Protein AF-A0A5C2FJU0-F1 (afdb_monomer_lite)

pLDDT: mean 89.91, std 10.6, range [38.53, 97.12]

Foldseek 3Di:
DDLVLLLLLLVQQLCCVVPVVVRHDDDVVSLVVSLVVLVVDDLVVNVVSLVVSLCVQAVDPVNVVVVGHPVVSVSSVVVCVVSVSHDPPPDD

Structure (mmCIF, N/CA/C/O backbone):
data_AF-A0A5C2FJU0-F1
#
_entry.id   AF-A0A5C2FJU0-F1
#
loop_
_atom_site.group_PDB
_atom_site.id
_atom_site.type_symbol
_atom_site.label_atom_id
_atom_site.label_alt_id
_atom_site.label_comp_id
_atom_site.label_asym_id
_atom_site.label_entity_id
_atom_site.label_seq_id
_atom_site.pdbx_PDB_ins_code
_atom_site.Cartn_x
_atom_site.Cartn_y
_atom_site.Cartn_z
_atom_site.occupancy
_atom_site.B_iso_or_equiv
_atom_site.auth_seq_id
_atom_site.auth_comp_id
_atom_site.auth_asym_id
_atom_site.auth_atom_id
_atom_site.pdbx_PDB_model_num
ATOM 1 N N . MET A 1 1 ? -15.507 2.808 -5.596 1.00 87.25 1 MET A N 1
ATOM 2 C CA . MET A 1 1 ? -14.279 2.007 -5.649 1.00 87.25 1 MET A CA 1
ATOM 3 C C . MET A 1 1 ? -14.450 0.837 -4.702 1.00 87.25 1 MET A C 1
ATOM 5 O O . MET A 1 1 ? -14.870 1.060 -3.568 1.00 87.25 1 MET A O 1
ATOM 9 N N . ASN A 1 2 ? -14.255 -0.384 -5.183 1.00 92.19 2 ASN A N 1
ATOM 10 C CA . ASN A 1 2 ? -14.217 -1.589 -4.353 1.00 92.19 2 ASN A CA 1
ATOM 11 C C . ASN A 1 2 ? -12.771 -1.899 -3.905 1.00 92.19 2 ASN A C 1
ATOM 13 O O . ASN A 1 2 ? -11.861 -1.116 -4.170 1.00 92.19 2 ASN A O 1
ATOM 17 N N . TYR A 1 3 ? -12.577 -3.015 -3.194 1.00 92.62 3 TYR A N 1
ATOM 18 C CA . TYR A 1 3 ? -11.263 -3.423 -2.689 1.00 92.62 3 TYR A CA 1
ATOM 19 C C . TYR A 1 3 ? -10.224 -3.595 -3.807 1.00 92.62 3 TYR A C 1
ATOM 21 O O . TYR A 1 3 ? -9.155 -2.995 -3.726 1.00 92.62 3 TYR A O 1
ATOM 29 N N . ASP A 1 4 ? -10.547 -4.377 -4.840 1.00 94.38 4 ASP A N 1
ATOM 30 C CA . ASP A 1 4 ? -9.613 -4.711 -5.921 1.00 94.38 4 ASP A CA 1
ATOM 31 C C . ASP A 1 4 ? -9.254 -3.464 -6.738 1.00 94.38 4 ASP A C 1
ATOM 33 O O . ASP A 1 4 ? -8.083 -3.192 -6.981 1.00 94.38 4 ASP A O 1
ATOM 37 N N . GLU A 1 5 ? -10.248 -2.629 -7.060 1.00 94.31 5 GLU A N 1
ATOM 38 C CA . GLU A 1 5 ? 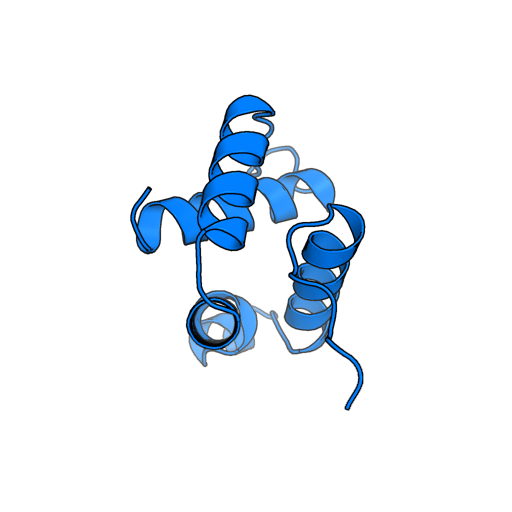-10.033 -1.358 -7.761 1.00 94.31 5 GLU A CA 1
ATOM 39 C C . GLU A 1 5 ? -9.116 -0.412 -6.973 1.00 94.31 5 GLU A C 1
ATOM 41 O O . GLU A 1 5 ? -8.282 0.273 -7.562 1.00 94.31 5 GLU A O 1
ATOM 46 N N . ALA A 1 6 ? -9.274 -0.352 -5.645 1.00 93.44 6 ALA A N 1
ATOM 47 C CA . ALA A 1 6 ? -8.429 0.474 -4.791 1.00 93.44 6 ALA A CA 1
ATOM 48 C C . ALA A 1 6 ? -7.009 -0.085 -4.692 1.00 93.44 6 ALA A C 1
ATOM 50 O O . ALA A 1 6 ? -6.055 0.684 -4.784 1.00 93.44 6 ALA A O 1
ATOM 51 N N . ARG A 1 7 ? -6.862 -1.405 -4.533 1.00 95.44 7 ARG A N 1
ATOM 52 C CA . ARG A 1 7 ? -5.558 -2.077 -4.503 1.00 95.44 7 ARG A CA 1
ATOM 53 C C . ARG A 1 7 ? -4.782 -1.809 -5.791 1.00 95.44 7 ARG A C 1
ATOM 55 O O . ARG A 1 7 ? -3.684 -1.268 -5.716 1.00 95.44 7 ARG A O 1
ATOM 62 N N . ASP A 1 8 ? -5.376 -2.116 -6.941 1.00 94.56 8 ASP A N 1
ATOM 63 C CA . ASP A 1 8 ? -4.716 -2.000 -8.246 1.00 94.56 8 ASP A CA 1
ATOM 64 C C . ASP A 1 8 ? -4.362 -0.537 -8.561 1.00 94.56 8 ASP A C 1
ATOM 66 O O . ASP A 1 8 ? -3.295 -0.233 -9.099 1.00 94.56 8 ASP A O 1
ATOM 70 N N . ALA A 1 9 ? -5.234 0.403 -8.175 1.00 94.38 9 ALA A N 1
ATOM 71 C CA . ALA A 1 9 ? -4.961 1.828 -8.307 1.00 94.38 9 ALA A CA 1
ATOM 72 C C . ALA A 1 9 ? -3.766 2.270 -7.450 1.00 94.38 9 ALA A C 1
ATOM 74 O O . ALA A 1 9 ? -2.911 3.011 -7.933 1.00 94.38 9 ALA A O 1
ATOM 75 N N . LEU A 1 10 ? -3.710 1.850 -6.184 1.00 94.88 10 LEU A N 1
ATOM 76 C CA . LEU A 1 10 ? -2.637 2.221 -5.262 1.00 94.88 10 LEU A CA 1
ATOM 77 C C . LEU A 1 10 ? -1.298 1.610 -5.679 1.00 94.88 10 LEU A C 1
ATOM 79 O O . LEU A 1 10 ? -0.308 2.336 -5.729 1.00 94.88 10 LEU A O 1
ATOM 83 N N . GLU A 1 11 ? -1.279 0.326 -6.034 1.00 94.75 11 GLU A N 1
ATOM 84 C CA . GLU A 1 11 ? -0.089 -0.363 -6.543 1.00 94.75 11 GLU A CA 1
ATOM 85 C C . GLU A 1 11 ? 0.430 0.307 -7.820 1.00 94.75 11 GLU A C 1
ATOM 87 O O . GLU A 1 11 ? 1.602 0.679 -7.901 1.00 94.75 11 GLU A O 1
ATOM 92 N N . GLY A 1 12 ? -0.449 0.533 -8.800 1.00 93.38 12 GLY A N 1
ATOM 93 C CA . GLY A 1 12 ? -0.061 1.135 -10.070 1.00 93.38 12 GLY A CA 1
ATOM 94 C C . GLY A 1 12 ? 0.459 2.565 -9.916 1.00 93.38 12 GLY A C 1
ATOM 95 O O . GLY A 1 12 ? 1.445 2.935 -10.557 1.00 93.38 12 GLY A O 1
ATOM 96 N N . MET A 1 13 ? -0.171 3.384 -9.068 1.00 95.00 13 MET A N 1
ATOM 97 C CA . MET A 1 13 ? 0.307 4.746 -8.801 1.00 95.00 13 MET A CA 1
ATOM 98 C C . MET A 1 13 ? 1.630 4.754 -8.036 1.00 95.00 13 MET A C 1
ATOM 100 O O . MET A 1 13 ? 2.515 5.533 -8.387 1.00 95.00 13 MET A O 1
ATOM 104 N N . PHE A 1 14 ? 1.783 3.881 -7.037 1.00 94.88 14 PHE A N 1
ATOM 105 C CA . PHE A 1 14 ? 3.045 3.714 -6.320 1.00 94.88 14 PHE A CA 1
ATOM 106 C C . PHE A 1 14 ? 4.169 3.330 -7.283 1.00 94.88 14 PHE A C 1
ATOM 108 O O . PHE A 1 14 ? 5.193 4.004 -7.313 1.00 94.88 14 PHE A O 1
ATOM 115 N N . ALA A 1 15 ? 3.940 2.335 -8.144 1.00 92.69 15 ALA A N 1
ATOM 116 C CA . ALA A 1 15 ? 4.905 1.904 -9.150 1.00 92.69 15 ALA A CA 1
ATOM 117 C C . ALA A 1 15 ? 5.321 3.048 -10.093 1.00 92.69 15 ALA A C 1
ATOM 119 O O . ALA A 1 15 ? 6.500 3.178 -10.418 1.00 92.69 15 ALA A O 1
ATOM 120 N N . TYR A 1 16 ? 4.384 3.902 -10.523 1.00 93.31 16 TYR A N 1
ATOM 121 C CA . TYR A 1 16 ? 4.722 5.071 -11.343 1.00 93.31 16 TYR A CA 1
ATOM 122 C C . TYR A 1 16 ? 5.606 6.064 -10.579 1.00 93.31 16 TYR A C 1
ATOM 124 O O . TYR A 1 16 ? 6.649 6.481 -11.087 1.00 93.31 16 TYR A O 1
ATOM 132 N N . ASP A 1 17 ? 5.195 6.422 -9.359 1.00 88.81 17 ASP A N 1
ATOM 133 C CA . ASP A 1 17 ? 5.868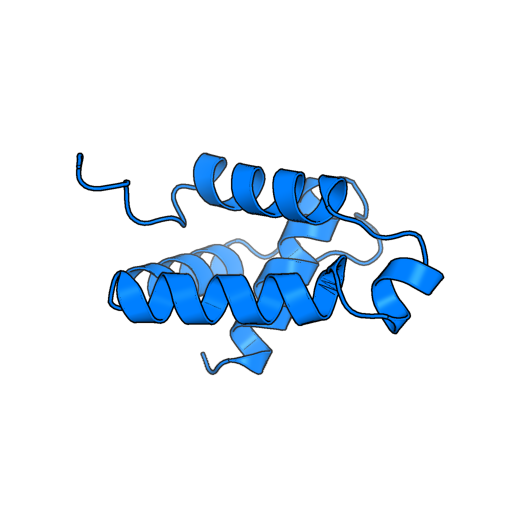 7.427 -8.532 1.00 88.81 17 ASP A CA 1
ATOM 134 C C . ASP A 1 17 ? 7.268 6.954 -8.067 1.00 88.81 17 ASP A C 1
ATOM 136 O O . ASP A 1 17 ? 8.147 7.791 -7.857 1.00 88.81 17 ASP A O 1
ATOM 140 N N . THR A 1 18 ? 7.520 5.640 -7.985 1.00 88.31 18 THR A N 1
ATOM 141 C CA . THR A 1 18 ? 8.842 5.051 -7.677 1.00 88.31 18 THR A CA 1
ATOM 142 C C . THR A 1 18 ? 9.706 4.751 -8.906 1.00 88.31 18 THR A C 1
ATOM 144 O O . THR A 1 18 ? 10.811 4.224 -8.781 1.00 88.31 18 THR A O 1
ATOM 147 N N . GLY A 1 19 ? 9.260 5.141 -10.106 1.00 84.81 19 GLY A N 1
ATOM 148 C CA . GLY A 1 19 ? 10.082 5.120 -11.321 1.00 84.81 19 GLY A CA 1
ATOM 149 C C . GLY A 1 19 ? 9.770 3.996 -12.310 1.00 84.81 19 GLY A C 1
ATOM 150 O O . GLY A 1 19 ? 10.364 3.965 -13.391 1.00 84.81 19 GLY A O 1
ATOM 151 N N . SER A 1 20 ? 8.789 3.135 -12.031 1.00 85.06 20 SER A N 1
ATOM 152 C CA . SER A 1 20 ? 8.264 2.152 -12.995 1.00 85.06 20 SER A CA 1
ATOM 153 C C . SER A 1 20 ? 7.286 2.802 -13.981 1.00 85.06 20 SER A C 1
ATOM 155 O O . SER A 1 20 ? 6.149 2.372 -14.157 1.00 85.06 20 SER A O 1
ATOM 157 N N . ILE A 1 21 ? 7.734 3.861 -14.657 1.00 75.88 21 ILE A N 1
ATOM 158 C CA . ILE A 1 21 ? 6.919 4.745 -15.513 1.00 75.88 21 ILE A CA 1
ATOM 159 C C . ILE A 1 21 ? 6.228 3.986 -16.660 1.00 75.88 21 ILE A C 1
ATOM 161 O O . ILE A 1 21 ? 5.144 4.369 -17.089 1.00 75.88 21 ILE A O 1
ATOM 165 N N . CYS A 1 22 ? 6.836 2.903 -17.155 1.00 69.00 22 CYS A N 1
ATOM 166 C CA . CYS A 1 22 ? 6.303 2.118 -18.272 1.00 69.00 22 CYS A CA 1
ATOM 167 C C . CYS A 1 22 ? 5.138 1.190 -17.884 1.00 69.00 22 CYS A C 1
ATOM 169 O O . CYS A 1 22 ? 4.374 0.798 -18.763 1.00 69.00 22 CYS A O 1
ATOM 171 N N . SER A 1 23 ? 5.020 0.813 -16.608 1.00 77.00 23 SER A N 1
ATOM 172 C CA . SER A 1 23 ? 4.001 -0.121 -16.098 1.00 77.00 23 SER A CA 1
ATOM 173 C C . SER A 1 23 ? 3.103 0.482 -15.015 1.00 77.00 23 SER A C 1
ATOM 175 O O . SER A 1 23 ? 2.086 -0.113 -14.671 1.00 77.00 23 SER A O 1
ATOM 177 N N . GLY A 1 24 ? 3.460 1.652 -14.485 1.00 81.62 24 GLY A N 1
ATOM 178 C CA . GLY A 1 24 ? 2.692 2.370 -13.479 1.00 81.62 24 GLY A CA 1
ATOM 179 C C . GLY A 1 24 ? 1.552 3.218 -14.053 1.00 81.62 24 GLY A C 1
ATOM 180 O O . GLY A 1 24 ? 1.446 3.461 -15.256 1.00 81.62 24 GLY A O 1
ATOM 181 N N . ILE A 1 25 ? 0.694 3.709 -13.159 1.00 88.44 25 ILE A N 1
ATOM 182 C CA . ILE A 1 25 ? -0.480 4.521 -13.478 1.00 88.44 25 ILE A CA 1
ATOM 183 C C . ILE A 1 25 ? -0.235 5.977 -13.071 1.00 88.44 25 ILE A C 1
ATOM 185 O O . ILE A 1 25 ? -0.247 6.314 -11.890 1.00 88.44 25 ILE A O 1
ATOM 189 N N . HIS A 1 26 ? -0.130 6.875 -14.052 1.00 90.88 26 HIS A N 1
ATOM 190 C CA . HIS A 1 26 ? -0.189 8.318 -13.811 1.00 90.88 26 HIS A CA 1
ATOM 191 C C . HIS A 1 26 ? -1.589 8.860 -14.093 1.00 90.88 26 HIS A C 1
ATOM 193 O O . HIS A 1 26 ? -1.931 9.204 -15.226 1.00 90.88 26 HIS A O 1
ATOM 199 N N . ASN A 1 27 ? -2.424 8.925 -13.058 1.00 91.38 27 ASN A N 1
ATOM 200 C CA . ASN A 1 27 ? -3.789 9.425 -13.185 1.00 91.38 27 ASN A CA 1
ATOM 201 C C . ASN A 1 27 ? -4.189 10.246 -11.946 1.00 91.38 27 ASN A C 1
ATOM 203 O O . ASN A 1 27 ? -4.624 9.679 -10.941 1.00 91.38 27 ASN A O 1
ATOM 207 N N . PRO A 1 28 ? -4.085 11.588 -12.004 1.00 90.12 28 PRO A N 1
ATOM 208 C CA . PRO A 1 28 ? -4.428 12.460 -10.879 1.00 90.12 28 PRO A CA 1
ATOM 209 C C . PRO A 1 28 ? -5.871 12.291 -10.383 1.00 90.12 28 PRO A C 1
ATOM 211 O O . PRO A 1 28 ? -6.130 12.364 -9.181 1.00 90.12 28 PRO A O 1
ATOM 214 N N . SER A 1 29 ? -6.819 12.023 -11.286 1.00 93.44 29 SER A N 1
ATOM 215 C CA . SER A 1 29 ? -8.218 11.781 -10.919 1.00 93.44 29 SER A CA 1
ATOM 216 C C . SER A 1 29 ? -8.396 10.457 -10.179 1.00 93.44 29 SER A C 1
ATOM 218 O O . SER A 1 29 ? -9.217 10.383 -9.265 1.00 93.44 29 SER A O 1
ATOM 220 N N . LEU A 1 30 ? -7.634 9.421 -10.539 1.00 92.44 30 LEU A N 1
ATOM 221 C CA . LEU A 1 30 ? -7.624 8.149 -9.814 1.00 92.44 30 LEU A CA 1
ATOM 222 C C . LEU A 1 30 ? -6.986 8.311 -8.429 1.00 92.44 30 LEU A C 1
ATOM 224 O O . LEU A 1 30 ? -7.529 7.811 -7.448 1.00 92.44 30 LEU A O 1
ATOM 228 N N . LYS A 1 31 ? -5.907 9.097 -8.332 1.00 91.12 31 LYS A N 1
ATOM 229 C CA . LYS A 1 31 ? -5.247 9.431 -7.061 1.00 91.12 31 LYS A CA 1
ATOM 230 C C . LYS A 1 31 ? -6.202 10.113 -6.084 1.00 91.12 31 LYS A C 1
ATOM 232 O O . LYS A 1 31 ? -6.284 9.727 -4.920 1.00 91.12 31 LYS A O 1
ATOM 237 N N . ALA A 1 32 ? -6.987 11.074 -6.572 1.00 91.75 32 ALA A N 1
ATOM 238 C CA . ALA A 1 32 ? -8.020 11.733 -5.777 1.00 91.75 32 ALA A CA 1
ATOM 239 C C . ALA A 1 32 ? -9.127 10.763 -5.323 1.00 91.75 32 ALA A C 1
ATOM 241 O O . ALA A 1 32 ? -9.569 10.834 -4.176 1.00 91.75 32 ALA A O 1
ATOM 242 N N . GLN A 1 33 ? -9.552 9.835 -6.188 1.00 94.19 33 GLN A N 1
ATOM 243 C CA . GLN A 1 33 ? -10.553 8.817 -5.843 1.00 94.19 33 GLN A CA 1
ATOM 244 C C . GLN A 1 33 ? -10.041 7.830 -4.791 1.00 94.19 33 GLN A C 1
ATOM 246 O O . GLN A 1 33 ? -10.759 7.553 -3.833 1.00 94.19 33 GLN A O 1
ATOM 251 N N . ALA A 1 34 ? -8.806 7.344 -4.934 1.00 93.00 34 ALA A N 1
ATOM 252 C CA . ALA A 1 34 ? -8.176 6.450 -3.966 1.00 93.00 34 ALA A CA 1
ATOM 253 C C . ALA A 1 34 ? -8.000 7.139 -2.603 1.00 93.00 34 ALA A C 1
ATOM 255 O O . ALA A 1 34 ? -8.363 6.569 -1.576 1.00 93.00 34 ALA A O 1
ATOM 256 N N . LYS A 1 35 ? -7.553 8.406 -2.589 1.00 92.44 35 LYS A N 1
ATOM 257 C CA . LYS A 1 35 ? -7.473 9.220 -1.363 1.00 92.44 35 LYS A CA 1
ATOM 258 C C . LYS A 1 35 ? -8.842 9.383 -0.702 1.00 92.44 35 LYS A C 1
ATOM 260 O O . LYS A 1 35 ? -8.969 9.192 0.502 1.00 92.44 35 LYS A O 1
ATOM 265 N N . HIS A 1 36 ? -9.879 9.707 -1.478 1.00 93.06 36 HIS A N 1
ATOM 266 C CA . HIS A 1 36 ? -11.238 9.827 -0.947 1.00 93.06 36 HIS A CA 1
ATOM 267 C C . HIS A 1 36 ? -11.754 8.500 -0.378 1.00 93.06 36 HIS A C 1
ATOM 269 O O . HIS A 1 36 ? -12.330 8.490 0.705 1.00 93.06 36 HIS A O 1
ATOM 275 N N . TYR A 1 37 ? -11.509 7.389 -1.077 1.00 93.56 37 TYR A N 1
ATOM 276 C CA . TYR A 1 37 ? -11.873 6.051 -0.617 1.00 93.56 37 TYR A CA 1
ATOM 277 C C . TYR A 1 37 ? -11.196 5.709 0.714 1.00 93.56 37 TYR A C 1
ATOM 279 O O . TYR A 1 37 ? -11.885 5.363 1.670 1.00 93.56 37 TYR A O 1
ATOM 287 N N . LEU A 1 38 ? -9.872 5.876 0.808 1.00 92.44 38 LEU A N 1
ATOM 288 C CA . LEU A 1 38 ? -9.113 5.590 2.027 1.00 92.44 38 LEU A CA 1
ATOM 289 C C . LEU A 1 38 ? -9.551 6.462 3.206 1.00 92.44 38 LEU A C 1
ATOM 291 O O . LEU A 1 38 ? -9.662 5.950 4.316 1.00 92.44 38 LEU A O 1
ATOM 295 N N . ASN A 1 39 ? -9.836 7.745 2.972 1.00 90.06 39 ASN A N 1
ATOM 296 C CA . ASN A 1 39 ? -10.275 8.676 4.017 1.00 90.06 39 ASN A CA 1
ATOM 297 C C . ASN A 1 39 ? -11.735 8.474 4.449 1.00 90.06 39 ASN A C 1
ATOM 299 O O . ASN A 1 39 ? -12.133 8.977 5.496 1.00 90.06 39 ASN A O 1
ATOM 303 N N . ALA A 1 40 ? -12.540 7.764 3.655 1.00 92.56 40 ALA A N 1
ATOM 304 C CA . ALA A 1 40 ? -13.904 7.395 4.022 1.00 92.56 40 ALA A CA 1
ATOM 305 C C . ALA A 1 40 ? -13.962 6.141 4.913 1.00 92.56 40 ALA A C 1
ATOM 307 O O . ALA A 1 40 ? -15.000 5.873 5.521 1.00 92.56 40 ALA A O 1
ATOM 308 N N . LEU A 1 41 ? -12.873 5.367 4.992 1.00 92.12 41 LEU A N 1
ATOM 309 C CA . LEU A 1 41 ? -12.772 4.210 5.878 1.00 92.12 41 LEU A CA 1
ATOM 310 C C . LEU A 1 41 ? -12.603 4.654 7.334 1.00 92.12 41 LEU A C 1
ATOM 312 O O . LEU A 1 41 ? -11.958 5.661 7.629 1.00 92.12 41 LEU A O 1
ATOM 316 N N . SER A 1 42 ? -13.135 3.863 8.269 1.00 92.88 42 SER A N 1
ATOM 317 C CA . SER A 1 42 ? -12.793 4.045 9.680 1.00 92.88 42 SER A CA 1
ATOM 318 C C . SER A 1 42 ? -11.296 3.767 9.900 1.00 92.88 42 SER A C 1
ATOM 320 O O . SER A 1 42 ? -10.701 3.000 9.139 1.00 92.88 42 SER A O 1
ATOM 322 N N . PRO A 1 43 ? -10.659 4.295 10.962 1.00 90.69 43 PRO A N 1
ATOM 323 C CA . PRO A 1 43 ? -9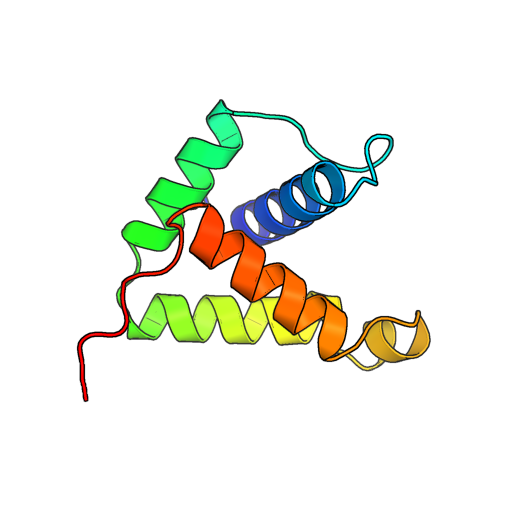.257 3.985 11.250 1.00 90.69 43 PRO A CA 1
ATOM 324 C C . PRO A 1 43 ? -8.974 2.481 11.381 1.00 90.69 43 PRO A C 1
ATOM 326 O O . PRO A 1 43 ? -7.880 2.022 11.060 1.00 90.69 43 PRO A O 1
ATOM 329 N N . LEU A 1 44 ? -9.947 1.697 11.862 1.00 92.50 44 LEU A N 1
ATOM 330 C CA . LEU A 1 44 ? -9.818 0.243 11.928 1.00 92.50 44 LEU A CA 1
ATOM 331 C C . LEU A 1 44 ? -9.877 -0.381 10.531 1.00 92.50 44 LEU A C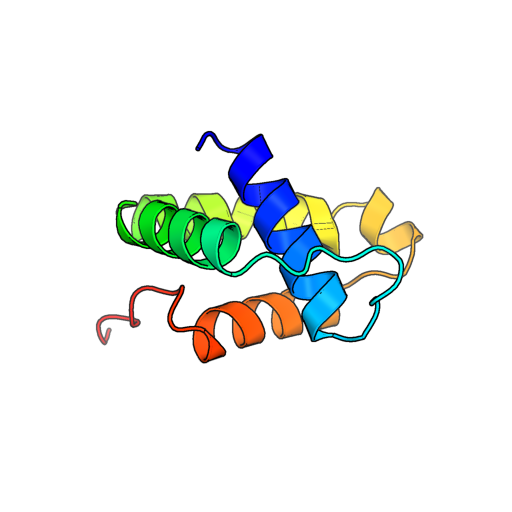 1
ATOM 333 O O . LEU A 1 44 ? -8.981 -1.147 10.189 1.00 92.50 44 LEU A O 1
ATOM 337 N N . ASP A 1 45 ? -10.872 -0.012 9.724 1.00 93.81 45 ASP A N 1
ATOM 338 C CA . ASP A 1 45 ? -11.038 -0.558 8.373 1.00 93.81 45 ASP A CA 1
ATOM 339 C C . ASP A 1 45 ? -9.879 -0.164 7.459 1.00 93.81 45 ASP A C 1
ATOM 341 O O . ASP A 1 45 ? -9.414 -0.988 6.676 1.00 93.81 45 ASP A O 1
ATOM 345 N N . GLN A 1 46 ? -9.357 1.058 7.596 1.00 93.69 46 GLN A N 1
ATOM 346 C CA . GLN A 1 46 ? -8.172 1.507 6.872 1.00 93.69 46 GLN A CA 1
ATOM 347 C C . GLN A 1 46 ? -6.956 0.652 7.251 1.00 93.69 46 GLN A C 1
ATOM 349 O O . GLN A 1 46 ? -6.260 0.159 6.367 1.00 93.69 46 GLN A O 1
ATOM 354 N N . ARG A 1 47 ? -6.723 0.389 8.546 1.00 92.50 47 ARG A N 1
ATOM 355 C CA . ARG A 1 47 ? -5.641 -0.513 8.984 1.00 92.50 47 ARG A CA 1
ATOM 356 C C . ARG A 1 47 ? -5.815 -1.929 8.441 1.00 92.50 47 ARG A C 1
ATOM 358 O O . ARG A 1 47 ? -4.841 -2.512 7.975 1.00 92.50 47 ARG A O 1
ATOM 365 N N . THR A 1 48 ? -7.029 -2.474 8.481 1.00 95.19 48 THR A N 1
ATOM 366 C CA . THR A 1 48 ? -7.324 -3.812 7.948 1.00 95.19 48 THR A CA 1
ATOM 367 C C . THR A 1 48 ? -7.116 -3.871 6.436 1.00 95.19 48 THR A C 1
ATOM 369 O O . THR A 1 48 ? -6.506 -4.818 5.942 1.00 95.19 48 THR A O 1
ATOM 372 N N . PHE A 1 49 ? -7.566 -2.850 5.707 1.00 95.31 49 PHE A N 1
ATOM 373 C CA . PHE A 1 49 ? -7.359 -2.713 4.269 1.00 95.31 49 PHE A CA 1
ATOM 374 C C . PHE A 1 49 ? -5.865 -2.689 3.926 1.00 95.31 49 PHE A C 1
ATOM 376 O O . PHE A 1 49 ? -5.416 -3.500 3.115 1.00 95.31 49 PHE A O 1
ATOM 383 N N . LEU A 1 50 ? -5.095 -1.820 4.594 1.00 94.81 50 LEU A N 1
ATOM 384 C CA . LEU A 1 50 ? -3.654 -1.669 4.381 1.00 94.81 50 LEU A CA 1
ATOM 385 C C . LEU A 1 50 ? -2.882 -2.946 4.728 1.00 94.81 50 LEU A C 1
ATOM 387 O O . LEU A 1 50 ? -2.036 -3.381 3.954 1.00 94.81 50 LEU A O 1
ATOM 391 N N . ALA A 1 51 ? -3.198 -3.589 5.854 1.00 95.06 51 ALA A N 1
ATOM 392 C CA . ALA A 1 51 ? -2.566 -4.850 6.238 1.00 95.06 51 ALA A CA 1
ATOM 393 C C . ALA A 1 51 ? -2.797 -5.943 5.185 1.00 95.06 51 ALA A C 1
ATOM 395 O O . ALA A 1 51 ? -1.877 -6.696 4.858 1.00 95.06 51 ALA A O 1
ATOM 396 N N . LYS A 1 52 ? -4.012 -6.004 4.627 1.00 96.56 52 LYS A N 1
ATOM 397 C CA . LYS A 1 52 ? -4.357 -6.967 3.583 1.00 96.56 52 LYS A CA 1
ATOM 398 C C . LYS A 1 52 ? -3.569 -6.714 2.295 1.00 96.56 52 LYS A C 1
ATOM 400 O O . LYS A 1 52 ? -2.893 -7.626 1.838 1.00 96.56 52 LYS A O 1
ATOM 405 N N . ILE A 1 53 ? -3.598 -5.494 1.748 1.00 95.38 53 ILE A N 1
ATOM 406 C CA . ILE A 1 53 ? -2.851 -5.188 0.511 1.00 95.38 53 ILE A CA 1
ATOM 407 C C . ILE A 1 53 ? -1.343 -5.374 0.699 1.00 95.38 53 ILE A C 1
ATOM 409 O O . ILE A 1 53 ? -0.691 -5.898 -0.193 1.00 95.38 53 ILE A O 1
ATOM 413 N N . ILE A 1 54 ? -0.797 -5.024 1.871 1.00 96.00 54 ILE A N 1
ATOM 414 C CA . ILE A 1 54 ? 0.634 -5.186 2.130 1.00 96.00 54 ILE A CA 1
ATOM 415 C C . ILE A 1 54 ? 1.030 -6.657 2.117 1.00 96.00 54 ILE A C 1
ATOM 417 O O . ILE A 1 54 ? 2.045 -7.037 1.533 1.00 96.00 54 ILE A O 1
ATOM 421 N N . THR A 1 55 ? 0.197 -7.483 2.748 1.00 96.44 55 THR A N 1
ATOM 422 C CA . THR A 1 55 ? 0.404 -8.927 2.770 1.00 96.44 55 THR A CA 1
ATOM 423 C C . THR A 1 55 ? 0.319 -9.509 1.367 1.00 96.44 55 THR A C 1
ATOM 425 O O . THR A 1 55 ? 1.156 -10.319 1.004 1.00 96.44 55 THR A O 1
ATOM 428 N N . GLU A 1 56 ? -0.655 -9.094 0.562 1.00 95.19 56 GLU A N 1
ATOM 429 C CA . GLU A 1 56 ? -0.828 -9.629 -0.791 1.00 95.19 56 GLU A CA 1
ATOM 430 C C . GLU A 1 56 ? 0.313 -9.221 -1.734 1.00 95.19 56 GLU A C 1
ATOM 432 O O . GLU A 1 56 ? 0.868 -10.084 -2.418 1.00 95.19 56 GLU A O 1
ATOM 437 N N . LEU A 1 57 ? 0.679 -7.935 -1.742 1.00 93.81 57 LEU A N 1
ATOM 438 C CA . LEU A 1 57 ? 1.573 -7.356 -2.748 1.00 93.81 57 LEU A CA 1
ATOM 439 C C . LEU A 1 57 ? 3.063 -7.533 -2.438 1.00 93.81 57 LEU A C 1
ATOM 441 O O . LEU A 1 57 ? 3.846 -7.708 -3.365 1.00 93.81 57 LEU A O 1
ATOM 445 N N . TRP A 1 58 ? 3.463 -7.502 -1.162 1.00 95.44 58 TRP A N 1
ATOM 446 C CA . TRP A 1 58 ? 4.889 -7.475 -0.798 1.00 95.44 58 TRP A CA 1
ATOM 447 C C . TRP A 1 58 ? 5.320 -8.585 0.158 1.00 95.44 58 TRP A C 1
ATOM 449 O O . TRP A 1 58 ? 6.499 -8.921 0.189 1.00 95.44 58 TRP A O 1
ATOM 459 N N . LEU A 1 59 ? 4.398 -9.163 0.939 1.00 95.19 59 LEU A N 1
ATOM 460 C CA . LEU A 1 59 ? 4.745 -10.145 1.982 1.00 95.19 59 LEU A CA 1
ATOM 461 C C . LEU A 1 59 ? 4.141 -11.539 1.764 1.00 95.19 59 LEU A C 1
ATOM 463 O O . LEU A 1 59 ? 4.240 -12.389 2.648 1.00 95.19 59 LEU A O 1
ATOM 467 N N . SER A 1 60 ? 3.499 -11.783 0.622 1.00 96.38 60 SER A N 1
ATOM 468 C CA . SER A 1 60 ? 3.001 -13.108 0.262 1.00 96.38 60 SER A CA 1
ATOM 469 C C . SER A 1 60 ? 4.170 -13.995 -0.156 1.00 96.38 60 SER A C 1
ATOM 471 O O . SER A 1 60 ? 5.173 -13.489 -0.654 1.00 96.38 60 SER A O 1
ATOM 473 N N . ASP A 1 61 ? 4.042 -15.317 -0.010 1.00 96.94 61 ASP A N 1
ATOM 474 C CA . ASP A 1 61 ? 5.102 -16.252 -0.422 1.00 96.94 61 ASP A CA 1
ATOM 475 C C . ASP A 1 61 ? 5.537 -15.997 -1.877 1.00 96.94 61 ASP A C 1
ATOM 477 O O . ASP A 1 61 ? 6.724 -15.917 -2.175 1.00 96.94 61 ASP A O 1
ATOM 481 N N . GLN A 1 62 ? 4.568 -15.746 -2.765 1.00 95.69 62 GLN A N 1
ATOM 482 C CA . GLN A 1 62 ? 4.822 -15.413 -4.166 1.00 95.69 62 GLN A CA 1
ATOM 483 C C . GLN A 1 62 ? 5.566 -14.078 -4.344 1.00 95.69 62 GLN A C 1
ATOM 485 O O . GLN A 1 62 ? 6.452 -13.978 -5.197 1.00 95.69 62 GLN A O 1
ATOM 490 N N . ALA A 1 63 ? 5.212 -13.044 -3.575 1.00 94.38 63 ALA A N 1
ATOM 491 C CA . ALA A 1 63 ? 5.885 -11.749 -3.633 1.00 94.38 63 ALA A CA 1
ATOM 492 C C . ALA A 1 63 ? 7.336 -11.856 -3.135 1.00 94.38 63 ALA A C 1
ATOM 494 O O . ALA A 1 63 ? 8.252 -11.377 -3.805 1.00 94.38 63 ALA A O 1
ATOM 495 N N . LEU A 1 64 ? 7.549 -12.571 -2.026 1.00 95.31 64 LEU A N 1
ATOM 496 C CA . LEU A 1 64 ? 8.873 -12.830 -1.457 1.00 95.31 64 LEU A CA 1
ATOM 497 C C . LEU A 1 64 ? 9.765 -13.617 -2.429 1.00 95.31 64 LEU A C 1
ATOM 499 O O . LEU A 1 64 ? 10.923 -13.258 -2.643 1.00 95.31 64 LEU A O 1
ATOM 503 N N . GLU A 1 65 ? 9.228 -14.654 -3.077 1.00 97.12 65 GLU A N 1
ATOM 504 C CA . GLU A 1 65 ? 9.934 -15.408 -4.125 1.00 97.12 65 GLU A CA 1
ATOM 505 C C . GLU A 1 65 ? 10.280 -14.544 -5.348 1.00 97.12 65 GLU A C 1
ATOM 507 O O . GLU A 1 65 ? 11.286 -14.786 -6.018 1.00 97.12 65 GLU A O 1
ATOM 512 N N . SER A 1 66 ? 9.471 -13.517 -5.622 1.00 94.19 66 SER A N 1
ATOM 513 C CA . SER A 1 66 ? 9.690 -12.553 -6.708 1.00 94.19 66 SER A CA 1
ATOM 514 C C . SER A 1 66 ? 10.672 -11.432 -6.337 1.00 94.19 66 SER A C 1
ATOM 516 O O . SER A 1 66 ? 11.001 -10.608 -7.191 1.00 94.19 66 SER A O 1
ATOM 518 N N . GLY A 1 67 ? 11.173 -11.419 -5.098 1.00 94.88 67 GLY A N 1
A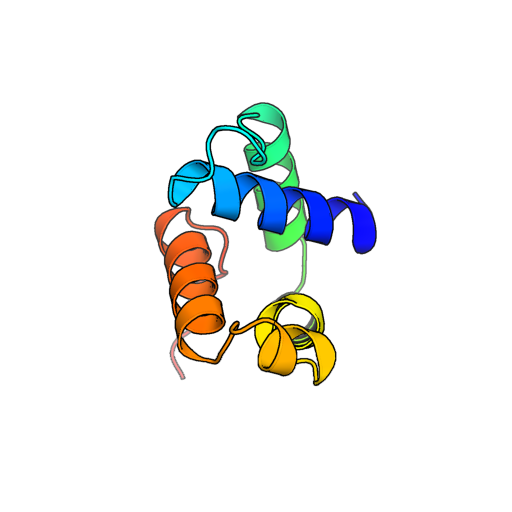TOM 519 C CA . GLY A 1 67 ? 12.164 -10.460 -4.610 1.00 94.88 67 GLY A CA 1
ATOM 520 C C . GLY A 1 67 ? 11.589 -9.222 -3.920 1.00 94.88 67 GLY A C 1
ATOM 521 O O . GLY A 1 67 ? 12.373 -8.342 -3.576 1.00 94.88 67 GLY A O 1
ATOM 522 N N . TYR A 1 68 ? 10.272 -9.156 -3.703 1.00 93.69 68 TYR A N 1
ATOM 523 C CA . TYR A 1 68 ? 9.673 -8.141 -2.836 1.00 93.69 68 TYR A CA 1
ATOM 524 C C . TYR A 1 68 ? 9.919 -8.466 -1.361 1.00 93.69 68 TYR A C 1
ATOM 526 O O . TYR A 1 68 ? 10.202 -9.612 -0.999 1.00 93.69 68 TYR A O 1
ATOM 534 N N . GLY A 1 69 ? 9.781 -7.467 -0.494 1.00 94.50 69 GLY A N 1
ATOM 535 C CA . GLY A 1 69 ? 9.945 -7.672 0.934 1.00 94.50 69 GLY A CA 1
ATOM 536 C C . GLY A 1 69 ? 9.416 -6.555 1.832 1.00 94.50 69 GLY A C 1
ATOM 537 O O . GLY A 1 69 ? 8.689 -5.652 1.403 1.00 94.50 69 GLY A O 1
ATOM 538 N N . PRO A 1 70 ? 9.766 -6.624 3.128 1.00 94.62 70 PRO A N 1
ATOM 539 C CA . PRO A 1 70 ? 9.383 -5.627 4.125 1.00 94.62 70 PRO A CA 1
ATOM 540 C C . PRO A 1 70 ? 9.787 -4.195 3.762 1.00 94.62 70 PRO A C 1
ATOM 542 O O . PRO A 1 70 ? 9.088 -3.253 4.138 1.00 94.62 70 PRO A O 1
ATOM 545 N N . GLU A 1 71 ? 10.892 -4.023 3.041 1.00 95.38 71 GLU A N 1
ATOM 546 C CA . GLU A 1 71 ? 11.374 -2.733 2.557 1.00 95.38 71 GLU A CA 1
ATOM 547 C C . GLU A 1 71 ? 10.393 -2.097 1.561 1.00 95.38 71 GLU A C 1
ATOM 549 O O . GLU A 1 71 ? 10.030 -0.936 1.743 1.00 95.38 71 GLU A O 1
ATOM 554 N N . ASP A 1 72 ? 9.879 -2.853 0.586 1.00 93.88 72 ASP A N 1
ATOM 555 C CA . ASP A 1 72 ? 8.889 -2.351 -0.379 1.00 93.88 72 ASP A CA 1
ATOM 556 C C . ASP A 1 72 ? 7.575 -1.972 0.313 1.00 93.88 72 ASP A C 1
ATOM 558 O O . ASP A 1 72 ? 6.991 -0.918 0.054 1.00 93.88 72 ASP A O 1
ATOM 562 N N . ALA A 1 73 ? 7.135 -2.804 1.264 1.00 94.50 73 ALA A N 1
ATOM 563 C CA . ALA A 1 73 ? 5.962 -2.514 2.084 1.00 94.50 73 ALA A CA 1
ATOM 564 C C . ALA A 1 73 ? 6.132 -1.212 2.886 1.00 94.50 73 ALA A C 1
ATOM 566 O O . ALA A 1 73 ? 5.189 -0.430 3.040 1.00 94.50 73 ALA A O 1
ATOM 567 N N . TYR A 1 74 ? 7.336 -0.970 3.405 1.00 94.75 74 TYR A N 1
ATOM 568 C CA . TYR A 1 74 ? 7.669 0.253 4.121 1.00 94.75 74 TYR A CA 1
ATOM 569 C C . TYR A 1 74 ? 7.696 1.479 3.203 1.00 94.75 74 TYR A C 1
ATOM 571 O O . TYR A 1 74 ? 7.143 2.521 3.567 1.00 94.75 74 TYR A O 1
ATOM 579 N N . GLU A 1 75 ? 8.295 1.367 2.017 1.00 95.06 75 GLU A N 1
ATOM 580 C CA . GLU A 1 75 ? 8.301 2.443 1.021 1.00 95.06 75 GLU A CA 1
ATOM 581 C C . GLU A 1 75 ? 6.886 2.796 0.563 1.00 95.06 75 GLU A C 1
ATOM 583 O O . GLU A 1 75 ? 6.541 3.977 0.489 1.00 95.06 75 GLU A O 1
ATOM 588 N N . PHE A 1 76 ? 6.031 1.795 0.357 1.00 95.50 76 PHE A N 1
ATOM 589 C CA . PHE A 1 76 ? 4.624 2.008 0.037 1.00 95.50 76 PHE A CA 1
ATOM 590 C C . PHE A 1 76 ? 3.876 2.750 1.154 1.00 95.50 76 PHE A C 1
ATOM 592 O O . PHE A 1 76 ? 3.156 3.716 0.891 1.00 95.50 76 PHE A O 1
ATOM 599 N N . LEU A 1 77 ? 4.068 2.350 2.416 1.00 94.25 77 LEU A N 1
ATOM 600 C CA . LEU A 1 77 ? 3.466 3.038 3.563 1.00 94.25 77 LEU A CA 1
ATOM 601 C C . LEU A 1 77 ? 3.927 4.494 3.673 1.00 94.25 77 LEU A C 1
ATOM 603 O O . LEU A 1 77 ? 3.105 5.374 3.936 1.00 94.25 77 LEU A O 1
ATOM 607 N N . ARG A 1 78 ? 5.217 4.759 3.446 1.00 94.12 78 ARG A N 1
ATOM 608 C CA . ARG A 1 78 ? 5.747 6.127 3.407 1.00 94.12 78 ARG A CA 1
ATOM 609 C C . ARG A 1 78 ? 5.159 6.937 2.266 1.00 94.12 78 ARG A C 1
ATOM 611 O O . ARG A 1 78 ? 4.747 8.069 2.482 1.00 94.12 78 ARG A O 1
ATOM 618 N N . TRP A 1 79 ? 5.044 6.348 1.082 1.00 95.00 79 TRP A N 1
ATOM 619 C CA . TRP A 1 79 ? 4.407 7.006 -0.052 1.00 95.00 79 TRP A CA 1
ATOM 620 C C . TRP A 1 79 ? 2.948 7.381 0.253 1.00 95.00 79 TRP A C 1
ATOM 622 O O . TRP A 1 79 ? 2.515 8.482 -0.087 1.00 95.00 79 TRP A O 1
ATOM 632 N N . LEU A 1 80 ? 2.187 6.524 0.942 1.00 94.12 80 LEU A N 1
ATOM 633 C CA . LEU A 1 80 ? 0.832 6.872 1.389 1.00 94.12 80 LEU A CA 1
ATOM 634 C C . LEU A 1 80 ? 0.831 8.052 2.373 1.00 94.12 80 LEU A C 1
ATOM 636 O O . LEU A 1 80 ? -0.037 8.923 2.275 1.00 94.12 80 LEU A O 1
ATOM 640 N N . GLU A 1 81 ? 1.784 8.088 3.307 1.00 92.56 81 GLU A N 1
ATOM 641 C CA . GLU A 1 81 ? 1.952 9.187 4.265 1.00 92.56 81 GLU A CA 1
ATOM 642 C C . GLU A 1 81 ? 2.280 10.509 3.557 1.00 92.56 81 GLU A C 1
ATOM 644 O O . GLU A 1 81 ? 1.570 11.497 3.753 1.00 92.56 81 GLU A O 1
ATOM 649 N N . ASP A 1 82 ? 3.266 10.502 2.656 1.00 92.12 82 ASP A N 1
ATOM 650 C CA . ASP A 1 82 ? 3.705 11.667 1.875 1.00 92.12 82 ASP A CA 1
ATOM 651 C C . ASP A 1 82 ? 2.581 12.250 1.001 1.00 92.12 82 ASP A C 1
ATOM 653 O O . ASP A 1 82 ? 2.570 13.440 0.681 1.00 92.12 82 ASP A O 1
ATOM 657 N N . ASN A 1 83 ? 1.607 11.418 0.621 1.00 90.38 83 ASN A N 1
ATOM 658 C CA . ASN A 1 83 ? 0.439 11.818 -0.166 1.00 90.38 83 ASN A CA 1
ATOM 659 C C . ASN A 1 83 ? -0.813 12.121 0.686 1.00 90.38 83 ASN A C 1
ATOM 661 O O . ASN A 1 83 ? -1.903 12.357 0.138 1.00 90.38 83 ASN A O 1
ATOM 665 N N . GLU A 1 84 ? -0.667 12.140 2.015 1.00 90.19 84 GLU A N 1
ATOM 666 C CA . GLU A 1 84 ? -1.729 12.356 3.006 1.00 90.19 84 GLU A CA 1
ATOM 667 C C . GLU A 1 84 ? -2.919 11.393 2.809 1.00 90.19 84 GLU A C 1
ATOM 669 O O . GLU A 1 84 ? -4.092 11.783 2.859 1.00 90.19 84 GLU A O 1
ATOM 674 N N . MET A 1 85 ? -2.618 10.133 2.492 1.00 89.56 85 MET A N 1
ATOM 675 C CA . MET A 1 85 ? -3.600 9.057 2.307 1.00 89.56 85 MET A CA 1
ATOM 676 C C . MET A 1 85 ? -3.746 8.162 3.543 1.00 89.56 85 MET A C 1
ATOM 678 O O . MET A 1 85 ? -4.543 7.226 3.538 1.00 89.56 85 MET A O 1
ATOM 682 N N . LEU A 1 86 ? -2.988 8.448 4.600 1.00 83.56 86 LEU A N 1
ATOM 683 C CA . LEU A 1 86 ? -3.146 7.834 5.911 1.00 83.56 86 LEU A CA 1
ATOM 684 C C . LEU A 1 86 ? -3.879 8.798 6.837 1.00 83.56 86 LEU A C 1
ATOM 686 O O . LEU A 1 86 ? -3.559 9.988 6.888 1.00 83.56 86 LEU A O 1
ATOM 690 N N . ILE A 1 87 ? -4.839 8.280 7.605 1.00 69.06 87 ILE A N 1
ATOM 691 C CA . ILE A 1 87 ? -5.393 9.043 8.723 1.00 69.06 87 ILE A CA 1
ATOM 692 C C . ILE A 1 87 ? -4.249 9.237 9.734 1.00 69.06 87 ILE A C 1
ATOM 694 O O . ILE A 1 87 ? -3.564 8.256 10.054 1.00 69.06 87 ILE A O 1
ATOM 698 N N . PRO A 1 88 ? -4.012 10.465 10.241 1.00 61.84 88 PRO A N 1
ATOM 699 C CA . PRO A 1 88 ? -2.979 10.708 11.236 1.00 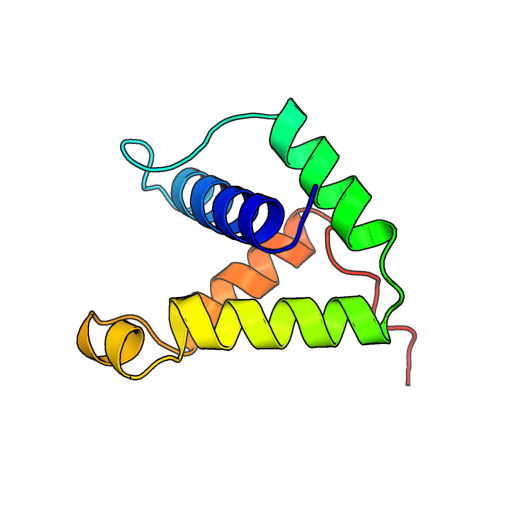61.84 88 PRO A CA 1
ATOM 700 C C . PRO A 1 88 ? -3.145 9.733 12.397 1.00 61.84 88 PRO A C 1
ATOM 702 O O . PRO A 1 88 ? -4.268 9.481 12.840 1.00 61.84 88 PRO A O 1
ATOM 705 N N . LYS A 1 89 ? -2.035 9.188 12.905 1.00 57.56 89 LYS A N 1
ATOM 706 C CA . LYS A 1 89 ? -2.070 8.450 14.168 1.00 57.56 89 LYS A CA 1
ATOM 707 C C . LYS A 1 89 ? -2.591 9.417 15.229 1.00 57.56 89 LYS A C 1
ATOM 709 O O . LYS A 1 89 ? -1.850 10.295 15.664 1.00 57.56 89 LYS A O 1
ATOM 714 N N . GLU A 1 90 ? -3.860 9.293 15.616 1.00 50.97 90 GLU A N 1
ATOM 715 C CA . GLU A 1 90 ? -4.327 9.922 16.845 1.00 50.97 90 GLU A CA 1
ATOM 716 C C . GLU A 1 90 ? -3.398 9.422 17.951 1.00 50.97 90 GLU A C 1
ATOM 718 O O . GLU A 1 90 ? -3.194 8.213 18.094 1.00 50.97 90 GLU A O 1
ATOM 723 N N . GLY A 1 91 ? -2.734 10.366 18.622 1.00 50.03 91 GLY A N 1
ATOM 724 C CA . GLY A 1 91 ? -1.728 10.076 19.631 1.00 50.03 91 GLY A CA 1
ATOM 725 C C . GLY A 1 91 ? -2.286 9.107 20.666 1.00 50.03 91 GLY A C 1
ATOM 726 O O . GLY A 1 91 ? -3.286 9.406 21.316 1.00 50.03 91 GLY A O 1
ATOM 727 N N . GLN A 1 92 ? -1.647 7.942 20.768 1.00 38.53 92 GLN A N 1
ATOM 728 C CA . GLN A 1 92 ? -1.716 7.113 21.967 1.00 38.53 92 GLN A CA 1
ATOM 729 C C . GLN A 1 92 ? -0.913 7.768 23.086 1.00 38.53 92 GLN A C 1
ATOM 731 O O . GLN A 1 92 ? 0.168 8.323 22.775 1.00 38.53 92 GLN A O 1
#

Secondary structure (DSSP, 8-state):
--HHHHHHHHHHHHHHHTT-TTTS---HHHHHHHHHHHHHS-HHHHHHHHHHHHHHHTSSHHHHHTT--HHHHHHHHHHHHHTT-SPP----

Sequence (92 aa):
MNYDEARDALEGMFAYDTGSICSGIHNPSLKAQAKHYLNALSPLDQRTFLAKIITELWLSDQALESGYGPEDAYEFLRWLEDNEMLIPKEGQ

Radius of gyration: 12.94 Å; chains: 1; bounding box: 26×29×40 Å